Protein AF-A0A0K9Z0D9-F1 (afdb_monomer_lite)

Radius of gyration: 17.32 Å; chains: 1; bounding box: 43×18×49 Å

Foldseek 3Di:
DPPVVVVVVVVVVCVVVVHPLLVVLVVQLVVQLVVLVVCVVVVVDDPVVSLVSNVVSCVVSVRPCSVVDDRDD

InterPro domains:
  IPR046749 SHOCT-like domain [PF20612] (21-69)

pLDDT: mean 85.04, std 13.7, range [49.41, 98.62]

Sequence (73 aa):
MKETTIEHKLVIAVKKMGGIEQLQREYDYLLAQQIVKSMLSNGLITEDEWNKITALNRKKFSPALAQIMPRNR

Organism: NCBI:txid54915

Structure (mmCIF, N/CA/C/O backbone):
data_AF-A0A0K9Z0D9-F1
#
_entry.id   AF-A0A0K9Z0D9-F1
#
loop_
_atom_site.group_PDB
_atom_site.id
_atom_site.type_symbol
_atom_site.label_atom_id
_atom_site.label_alt_id
_atom_site.label_comp_id
_atom_site.label_asym_id
_atom_site.label_entity_id
_atom_site.label_seq_id
_atom_site.pdbx_PDB_ins_code
_atom_site.Cartn_x
_atom_site.Cartn_y
_atom_site.Cartn_z
_atom_site.occupancy
_atom_site.B_iso_or_equiv
_atom_site.auth_seq_id
_atom_site.auth_comp_id
_atom_site.auth_asym_id
_atom_site.auth_atom_id
_atom_site.pdbx_PDB_model_num
ATOM 1 N N . MET A 1 1 ? 33.607 0.989 -31.850 1.00 50.38 1 MET A N 1
ATOM 2 C CA . MET A 1 1 ? 32.189 0.642 -32.124 1.00 50.38 1 MET A CA 1
ATOM 3 C C . MET A 1 1 ? 31.714 -0.605 -31.351 1.00 50.38 1 MET A C 1
ATOM 5 O O . MET A 1 1 ? 31.035 -1.443 -31.928 1.00 50.38 1 MET A O 1
ATOM 9 N N . LYS A 1 2 ? 32.057 -0.775 -30.060 1.00 49.41 2 LYS A N 1
ATOM 10 C CA . LYS A 1 2 ? 31.594 -1.928 -29.247 1.00 49.41 2 LYS A CA 1
ATOM 11 C C . LYS A 1 2 ? 30.711 -1.533 -28.050 1.00 49.41 2 LYS A C 1
ATOM 13 O O . LYS A 1 2 ? 30.078 -2.406 -27.468 1.00 49.41 2 LYS A O 1
ATOM 18 N N . GLU A 1 3 ? 30.610 -0.244 -27.726 1.00 51.56 3 GLU A N 1
ATOM 19 C CA . GLU A 1 3 ? 29.837 0.254 -26.573 1.00 51.56 3 GLU A CA 1
ATOM 20 C C . GLU A 1 3 ? 28.317 0.237 -26.809 1.00 51.56 3 GLU A C 1
ATOM 22 O O . GLU A 1 3 ? 27.546 -0.035 -25.893 1.00 51.56 3 GLU A O 1
ATOM 27 N N . THR A 1 4 ? 27.865 0.385 -28.057 1.00 56.47 4 THR A N 1
ATOM 28 C CA . THR A 1 4 ? 26.439 0.525 -28.409 1.00 56.47 4 THR A CA 1
ATOM 29 C C . THR A 1 4 ? 25.607 -0.748 -28.176 1.00 56.47 4 THR A C 1
ATOM 31 O O . THR A 1 4 ? 24.385 -0.680 -28.069 1.00 56.47 4 THR A O 1
ATOM 34 N N . THR A 1 5 ? 26.238 -1.924 -28.084 1.00 67.62 5 THR A N 1
ATOM 35 C CA . THR A 1 5 ? 25.538 -3.217 -27.948 1.00 67.62 5 THR A CA 1
ATOM 36 C C . THR A 1 5 ? 25.131 -3.526 -26.505 1.00 67.62 5 THR A C 1
ATOM 38 O O . THR A 1 5 ? 24.121 -4.195 -26.279 1.00 67.62 5 THR A O 1
ATOM 41 N N . ILE A 1 6 ? 25.908 -3.063 -25.522 1.00 71.56 6 ILE A N 1
ATOM 42 C CA . ILE A 1 6 ? 25.643 -3.314 -24.097 1.00 71.56 6 ILE A CA 1
ATOM 43 C C . ILE A 1 6 ? 24.566 -2.353 -23.592 1.00 71.56 6 ILE A C 1
ATOM 45 O O . ILE A 1 6 ? 23.599 -2.804 -22.977 1.00 71.56 6 ILE A O 1
ATOM 49 N N . GLU A 1 7 ? 24.666 -1.065 -23.934 1.00 71.94 7 GLU A N 1
ATOM 50 C CA . GLU A 1 7 ? 23.648 -0.074 -23.571 1.00 71.94 7 GLU A CA 1
ATOM 51 C C . GLU A 1 7 ? 22.276 -0.416 -24.154 1.00 71.94 7 GLU A C 1
ATOM 53 O O . GLU A 1 7 ? 21.281 -0.395 -23.434 1.00 71.94 7 GLU A O 1
ATOM 58 N N . HIS A 1 8 ? 22.210 -0.847 -25.419 1.00 73.19 8 HIS A N 1
ATOM 59 C CA . HIS A 1 8 ? 20.943 -1.277 -26.012 1.00 73.19 8 HIS A CA 1
ATOM 60 C C . HIS A 1 8 ? 20.305 -2.448 -25.256 1.00 73.19 8 HIS A C 1
ATOM 62 O O . HIS A 1 8 ? 19.095 -2.451 -25.027 1.00 73.19 8 HIS A O 1
ATOM 68 N N . LYS A 1 9 ? 21.100 -3.441 -24.838 1.00 74.88 9 LYS A N 1
ATOM 69 C CA . LYS A 1 9 ? 20.596 -4.580 -24.056 1.00 74.88 9 LYS A CA 1
ATOM 70 C C . LYS A 1 9 ? 20.101 -4.146 -22.677 1.00 74.88 9 LYS A C 1
ATOM 72 O O . LYS A 1 9 ? 19.061 -4.635 -22.240 1.00 74.88 9 LYS A O 1
ATOM 77 N N . LEU A 1 10 ? 20.802 -3.217 -22.029 1.00 73.56 10 LEU A N 1
ATOM 78 C CA . LEU A 1 10 ? 20.403 -2.623 -20.751 1.00 73.56 10 LEU A CA 1
ATOM 79 C C . LEU A 1 10 ? 19.088 -1.850 -20.870 1.00 73.56 10 LEU A C 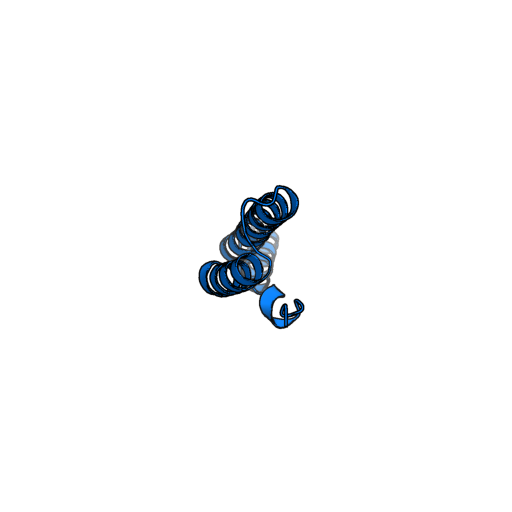1
ATOM 81 O O . LEU A 1 10 ? 18.170 -2.103 -20.096 1.00 73.56 10 LEU A O 1
ATOM 85 N N . VAL A 1 11 ? 18.945 -0.987 -21.878 1.00 74.94 11 VAL A N 1
ATOM 86 C CA . VAL A 1 11 ? 17.706 -0.236 -22.136 1.00 74.94 11 VAL A CA 1
ATOM 87 C C . VAL A 1 11 ? 16.534 -1.183 -22.398 1.00 74.94 11 VAL A C 1
ATOM 89 O O . VAL A 1 11 ? 15.452 -0.996 -21.844 1.00 74.94 11 VAL A O 1
ATOM 92 N N . ILE A 1 12 ? 16.742 -2.243 -23.186 1.00 75.56 12 ILE A N 1
ATOM 93 C CA . ILE A 1 12 ? 15.713 -3.257 -23.449 1.00 75.56 12 ILE A CA 1
ATOM 94 C C . ILE A 1 12 ? 15.340 -4.010 -22.165 1.00 75.56 12 ILE A C 1
ATOM 96 O O . ILE A 1 12 ? 14.154 -4.219 -21.918 1.00 75.56 12 ILE A O 1
ATOM 100 N N . ALA A 1 13 ? 16.313 -4.392 -21.334 1.00 69.25 13 ALA A N 1
ATOM 101 C CA . ALA A 1 13 ? 16.069 -5.084 -20.068 1.00 69.25 13 ALA A CA 1
ATOM 102 C C . ALA A 1 13 ? 15.316 -4.203 -19.057 1.00 69.25 13 ALA A C 1
ATOM 104 O O . ALA A 1 13 ? 14.338 -4.656 -18.463 1.00 69.25 13 ALA A O 1
ATOM 105 N N . VAL A 1 14 ? 15.710 -2.933 -18.925 1.00 68.69 14 VAL A N 1
ATOM 106 C CA . VAL A 1 14 ? 15.028 -1.933 -18.089 1.00 68.69 14 VAL A CA 1
ATOM 107 C C . VAL A 1 14 ? 13.594 -1.739 -18.568 1.00 68.69 14 VAL A C 1
ATOM 109 O O . VAL A 1 14 ? 12.668 -1.802 -17.765 1.00 68.69 14 VAL A O 1
ATOM 112 N N . LYS A 1 15 ? 13.380 -1.609 -19.880 1.00 67.00 15 LYS A N 1
ATOM 113 C CA . LYS A 1 15 ? 12.041 -1.491 -20.471 1.00 67.00 15 LYS A CA 1
ATOM 114 C C . LYS A 1 15 ? 11.189 -2.746 -20.238 1.00 67.00 15 LYS A C 1
ATOM 116 O O . LYS A 1 15 ? 9.995 -2.627 -19.982 1.00 67.00 15 LYS A O 1
ATOM 121 N N . LYS A 1 16 ? 11.795 -3.941 -20.259 1.00 67.19 16 LYS A N 1
ATOM 122 C CA . LYS A 1 16 ? 11.126 -5.221 -19.952 1.00 67.19 16 LYS A CA 1
ATOM 123 C C . LYS A 1 16 ? 10.709 -5.348 -18.482 1.00 67.19 16 LYS A C 1
ATOM 125 O O . LYS A 1 16 ? 9.702 -5.987 -18.210 1.00 67.19 16 LYS A O 1
ATOM 130 N N . MET A 1 17 ? 11.444 -4.726 -17.557 1.00 63.84 17 MET A N 1
ATOM 131 C CA . MET A 1 17 ? 11.096 -4.638 -16.128 1.00 63.84 17 MET A CA 1
ATOM 132 C C . MET A 1 17 ? 10.089 -3.516 -15.805 1.00 63.84 17 MET A C 1
ATOM 134 O O . MET A 1 17 ? 9.842 -3.231 -14.638 1.00 63.84 17 MET A O 1
ATOM 138 N N . GLY A 1 18 ? 9.492 -2.878 -16.820 1.00 67.38 18 GLY A N 1
ATOM 139 C CA . GLY A 1 18 ? 8.552 -1.762 -16.654 1.00 67.38 18 GLY A CA 1
ATOM 140 C C . GLY A 1 18 ? 9.216 -0.380 -16.592 1.00 67.38 18 GLY A C 1
ATOM 141 O O . GLY A 1 18 ? 8.530 0.633 -16.499 1.00 67.38 18 GLY A O 1
ATOM 142 N N . GLY A 1 19 ? 10.542 -0.313 -16.703 1.00 82.44 19 GLY A N 1
ATOM 143 C CA . GLY A 1 19 ? 11.306 0.929 -16.670 1.00 82.44 19 GLY A CA 1
ATOM 144 C C . GLY A 1 19 ? 11.505 1.499 -15.264 1.00 82.44 19 GLY A C 1
ATOM 145 O O . GLY A 1 19 ? 11.015 0.969 -14.268 1.00 82.44 19 GLY A O 1
ATOM 146 N N . ILE A 1 20 ? 12.232 2.618 -15.197 1.00 85.81 20 ILE A N 1
ATOM 147 C CA . ILE A 1 20 ? 12.463 3.379 -13.957 1.00 85.81 20 ILE A CA 1
ATOM 148 C C . ILE A 1 20 ? 11.130 3.815 -13.326 1.00 85.81 20 ILE A C 1
ATOM 150 O O . ILE A 1 20 ? 10.988 3.791 -12.109 1.00 85.81 20 ILE A O 1
ATOM 154 N N . GLU A 1 21 ? 10.125 4.142 -14.141 1.00 86.62 21 GLU A N 1
ATOM 155 C CA . GLU A 1 21 ? 8.797 4.535 -13.659 1.00 86.62 21 GLU A CA 1
ATOM 156 C C . GLU A 1 21 ? 8.076 3.414 -12.904 1.00 86.62 21 GLU A C 1
ATOM 158 O O . GLU A 1 21 ? 7.451 3.673 -11.877 1.00 86.62 21 GLU A O 1
ATOM 163 N N . GLN A 1 22 ? 8.161 2.166 -13.377 1.00 88.75 22 GLN A N 1
ATOM 164 C CA . GLN A 1 22 ? 7.550 1.045 -12.666 1.00 88.75 22 GLN A CA 1
ATOM 165 C C . GLN A 1 22 ? 8.254 0.797 -11.331 1.00 88.75 22 GLN A C 1
ATOM 167 O O . GLN A 1 22 ? 7.581 0.615 -10.322 1.00 88.75 22 GLN A O 1
ATOM 172 N N . LEU A 1 23 ? 9.589 0.861 -11.307 1.00 88.19 23 LEU A N 1
ATOM 173 C CA . LEU A 1 23 ? 10.375 0.780 -10.071 1.00 88.19 23 LEU A CA 1
ATOM 174 C C . LEU A 1 23 ? 9.991 1.886 -9.079 1.00 88.19 23 LEU A C 1
ATOM 176 O O . LEU A 1 23 ? 9.832 1.608 -7.892 1.00 88.19 23 LEU A O 1
ATOM 180 N N . GLN A 1 24 ? 9.779 3.112 -9.562 1.00 90.69 24 GLN A N 1
ATOM 181 C CA . GLN A 1 24 ? 9.326 4.217 -8.720 1.00 90.69 24 GLN A CA 1
ATOM 182 C C . GLN A 1 24 ? 7.953 3.926 -8.105 1.00 90.69 24 GLN A C 1
ATOM 184 O O . GLN A 1 24 ? 7.769 4.107 -6.907 1.00 90.69 24 GLN A O 1
ATOM 189 N N . ARG A 1 25 ? 7.008 3.391 -8.888 1.00 92.69 25 ARG A N 1
ATOM 190 C CA . ARG A 1 25 ? 5.680 2.999 -8.383 1.00 92.69 25 ARG A CA 1
ATOM 191 C C . ARG A 1 25 ? 5.750 1.909 -7.314 1.00 92.69 25 ARG A C 1
ATOM 193 O O . ARG A 1 25 ? 4.978 1.965 -6.358 1.00 92.69 25 ARG A O 1
ATOM 200 N N . GLU A 1 26 ? 6.654 0.935 -7.456 1.00 91.56 26 GLU A N 1
ATOM 201 C CA . GLU A 1 26 ? 6.898 -0.071 -6.410 1.00 91.56 26 GLU A CA 1
ATOM 202 C C . GLU A 1 26 ? 7.395 0.593 -5.122 1.00 91.56 26 GLU A C 1
ATOM 204 O O . GLU A 1 26 ? 6.863 0.340 -4.041 1.00 91.56 26 GLU A O 1
ATOM 209 N N . TYR A 1 27 ? 8.394 1.468 -5.242 1.00 93.38 27 TYR A N 1
ATOM 210 C CA . TYR A 1 27 ? 8.986 2.164 -4.105 1.00 93.38 27 TYR A CA 1
ATOM 211 C C . TYR A 1 27 ? 7.972 3.064 -3.386 1.00 93.38 27 TYR A C 1
ATOM 213 O O . TYR A 1 27 ? 7.816 2.970 -2.167 1.00 93.38 27 TYR A O 1
ATOM 221 N N . ASP A 1 28 ? 7.218 3.865 -4.139 1.00 96.06 28 ASP A N 1
ATOM 222 C CA . ASP A 1 28 ? 6.193 4.758 -3.599 1.00 96.06 28 ASP A CA 1
ATOM 223 C C . ASP A 1 28 ? 5.088 3.977 -2.877 1.00 96.06 28 ASP A C 1
ATOM 225 O O . ASP A 1 28 ? 4.655 4.358 -1.786 1.00 96.06 28 ASP A O 1
ATOM 229 N N . TYR A 1 29 ? 4.658 2.844 -3.445 1.00 95.25 29 TYR A N 1
ATOM 230 C CA . TYR A 1 29 ? 3.681 1.973 -2.799 1.00 95.25 29 TYR A CA 1
ATOM 231 C C . TYR A 1 29 ? 4.209 1.395 -1.480 1.00 95.25 29 TYR A C 1
ATOM 233 O O . TYR A 1 29 ? 3.479 1.379 -0.484 1.00 95.25 29 TYR A O 1
ATOM 241 N N . LEU A 1 30 ? 5.468 0.941 -1.445 1.00 93.44 30 LEU A N 1
ATOM 242 C CA . LEU A 1 30 ? 6.091 0.418 -0.226 1.00 93.44 30 LEU A CA 1
ATOM 243 C C . LEU A 1 30 ? 6.158 1.483 0.873 1.00 93.44 30 LEU A C 1
ATOM 245 O O . LEU A 1 30 ? 5.767 1.203 2.009 1.00 93.44 30 LEU A O 1
ATOM 249 N N . LEU A 1 31 ? 6.583 2.704 0.536 1.00 96.88 31 LEU A N 1
ATOM 250 C CA . LEU A 1 31 ? 6.609 3.825 1.478 1.00 96.88 31 LEU A CA 1
ATOM 251 C C . LEU A 1 31 ? 5.211 4.154 2.008 1.00 96.88 31 LEU A C 1
ATOM 253 O O . LEU A 1 31 ? 5.012 4.256 3.220 1.00 96.88 31 LEU A O 1
ATOM 257 N N . ALA A 1 32 ? 4.221 4.262 1.121 1.00 96.75 32 ALA A N 1
ATOM 258 C CA . ALA A 1 32 ? 2.846 4.533 1.520 1.00 96.75 32 ALA A CA 1
ATOM 259 C C . ALA A 1 32 ? 2.308 3.448 2.467 1.00 96.75 32 ALA A C 1
ATOM 261 O O . ALA A 1 32 ? 1.658 3.756 3.467 1.00 96.75 32 ALA A O 1
ATOM 262 N N . GLN A 1 33 ? 2.618 2.175 2.211 1.00 94.44 33 GLN A N 1
ATOM 263 C CA . GLN A 1 33 ? 2.192 1.078 3.076 1.00 94.44 33 GLN A CA 1
ATOM 264 C C . GLN A 1 33 ? 2.886 1.103 4.449 1.00 94.44 33 GLN A C 1
ATOM 266 O O . GLN A 1 33 ? 2.244 0.781 5.451 1.00 94.44 33 GLN A O 1
ATOM 271 N N . GLN A 1 34 ? 4.160 1.508 4.522 1.00 96.38 34 GLN A N 1
ATOM 272 C CA . GLN A 1 34 ? 4.872 1.700 5.791 1.00 96.38 34 GLN A CA 1
ATOM 273 C C . GLN A 1 34 ? 4.243 2.813 6.634 1.00 96.38 34 GLN A C 1
ATOM 275 O O . GLN A 1 34 ? 4.004 2.614 7.826 1.00 96.38 34 GLN A O 1
ATOM 280 N N . ILE A 1 35 ? 3.913 3.949 6.013 1.00 97.94 35 ILE A N 1
ATOM 281 C CA . ILE A 1 35 ? 3.252 5.075 6.688 1.00 97.94 35 ILE A CA 1
ATOM 282 C C . ILE A 1 35 ? 1.898 4.633 7.247 1.00 97.94 35 ILE A C 1
ATOM 284 O O . ILE A 1 35 ? 1.628 4.808 8.431 1.00 97.94 35 ILE A O 1
ATOM 288 N N . VAL A 1 36 ? 1.071 3.988 6.426 1.00 97.19 36 VAL A N 1
ATOM 289 C CA . VAL A 1 36 ? -0.284 3.570 6.818 1.00 97.19 36 VAL A CA 1
ATOM 290 C C . VAL A 1 36 ? -0.246 2.485 7.899 1.00 97.19 36 VAL A C 1
ATOM 292 O O . VAL A 1 36 ? -1.056 2.503 8.824 1.00 97.19 36 VAL A O 1
ATOM 295 N N . LYS A 1 37 ? 0.745 1.583 7.860 1.00 96.56 37 LYS A N 1
ATOM 296 C CA . LYS A 1 37 ? 0.996 0.626 8.949 1.00 96.56 37 LYS A CA 1
ATOM 297 C C . LYS A 1 37 ? 1.391 1.331 10.251 1.00 96.56 37 LYS A C 1
ATOM 299 O O . LYS A 1 37 ? 0.898 0.942 11.303 1.00 96.56 37 LYS A O 1
ATOM 304 N N . SER A 1 38 ? 2.236 2.362 10.179 1.00 98.25 38 SER A N 1
ATOM 305 C CA . SER A 1 38 ? 2.617 3.170 11.345 1.00 98.25 38 SER A CA 1
ATOM 306 C C . SER A 1 38 ? 1.413 3.909 11.940 1.00 98.25 38 SER A C 1
ATOM 308 O O . SER A 1 38 ? 1.229 3.924 13.155 1.00 98.25 38 SER A O 1
ATOM 310 N N . MET A 1 39 ? 0.541 4.471 11.098 1.00 98.31 39 MET A N 1
ATOM 311 C CA . MET A 1 39 ? -0.695 5.115 11.555 1.00 98.31 39 MET A CA 1
ATOM 312 C C . MET A 1 39 ? -1.597 4.132 12.309 1.00 98.31 39 MET A C 1
ATOM 314 O O . MET A 1 39 ? -2.073 4.466 13.391 1.00 98.31 39 MET 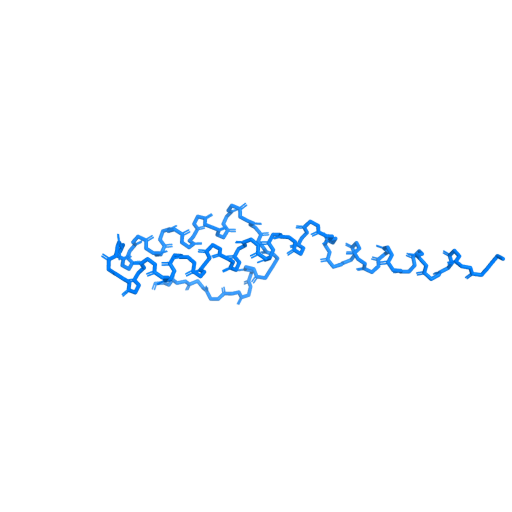A O 1
ATOM 318 N N . LEU A 1 40 ? -1.770 2.912 11.784 1.00 98.06 40 LEU A N 1
ATOM 319 C CA . LEU A 1 40 ? -2.547 1.863 12.450 1.00 98.06 40 LEU A CA 1
ATOM 320 C C . LEU A 1 40 ? -1.918 1.462 13.792 1.00 98.06 40 LEU A C 1
ATOM 322 O O . LEU A 1 40 ? -2.612 1.417 14.802 1.00 98.06 40 LEU A O 1
ATOM 326 N N . SER A 1 41 ? -0.602 1.219 13.835 1.00 98.12 41 SER A N 1
ATOM 327 C CA . SER A 1 41 ? 0.070 0.814 15.079 1.00 98.12 41 SER A CA 1
ATOM 328 C C . SER A 1 41 ? 0.040 1.888 16.165 1.00 98.12 41 SER A C 1
ATOM 330 O O . SER A 1 41 ? 0.079 1.560 17.344 1.00 98.12 41 SER A O 1
ATOM 332 N N . ASN A 1 42 ? -0.034 3.161 15.772 1.00 98.31 42 ASN A N 1
ATOM 333 C CA . ASN A 1 42 ? -0.159 4.287 16.695 1.00 98.31 42 ASN A CA 1
ATOM 334 C C . ASN A 1 42 ? -1.621 4.622 17.046 1.00 98.31 42 ASN A C 1
ATOM 336 O O . ASN A 1 42 ? -1.864 5.615 17.725 1.00 98.31 42 ASN A O 1
ATOM 340 N N . GLY A 1 43 ? -2.599 3.837 16.575 1.00 98.00 43 GLY A N 1
ATOM 341 C CA . GLY A 1 43 ? -4.021 4.067 16.847 1.00 98.00 43 GLY A CA 1
ATOM 342 C C . GLY A 1 43 ? -4.599 5.322 16.186 1.00 98.00 43 GLY A C 1
ATOM 343 O O . GLY A 1 43 ? -5.645 5.803 16.610 1.00 98.00 43 GLY A O 1
ATOM 344 N N . LEU A 1 44 ? -3.932 5.867 15.160 1.00 98.62 44 LEU A N 1
ATOM 345 C CA . LEU A 1 44 ? -4.391 7.058 14.432 1.00 98.62 44 LEU A CA 1
ATOM 346 C C . LEU A 1 44 ? -5.498 6.747 13.422 1.00 98.62 44 LEU A C 1
ATOM 348 O O . LEU A 1 44 ? -6.202 7.653 12.986 1.00 98.62 44 LEU A O 1
ATOM 352 N N . ILE A 1 45 ? -5.607 5.482 13.021 1.00 98.44 45 ILE A N 1
ATOM 353 C CA . ILE A 1 45 ? -6.635 4.964 12.121 1.00 98.44 45 ILE A CA 1
ATOM 354 C C . ILE A 1 45 ? -7.101 3.602 12.622 1.00 98.44 45 ILE A C 1
ATOM 356 O O . ILE A 1 45 ? -6.359 2.880 13.292 1.00 98.44 45 ILE A O 1
ATOM 360 N N . THR A 1 46 ? -8.318 3.241 12.248 1.00 98.19 46 THR A N 1
ATOM 361 C CA . THR A 1 46 ? -8.893 1.912 12.465 1.00 98.19 46 THR A CA 1
ATOM 362 C C . THR A 1 46 ? -8.385 0.892 11.442 1.00 98.19 46 THR A C 1
ATOM 364 O O . THR A 1 46 ? -7.841 1.245 10.392 1.00 98.19 46 THR A O 1
ATOM 367 N N . GLU A 1 47 ? -8.597 -0.397 11.717 1.00 96.44 47 GLU A N 1
ATOM 368 C CA . GLU A 1 47 ? -8.301 -1.482 10.769 1.00 96.44 47 GLU A CA 1
ATOM 369 C C . GLU A 1 47 ? -9.124 -1.353 9.471 1.00 96.44 47 GLU A C 1
ATOM 371 O O . GLU A 1 47 ? -8.599 -1.537 8.370 1.00 96.44 47 GLU A O 1
ATOM 376 N N . ASP A 1 48 ? -10.384 -0.923 9.575 1.00 96.50 48 ASP A N 1
ATOM 377 C CA . ASP A 1 48 ? -11.248 -0.643 8.423 1.00 96.50 48 ASP A CA 1
ATOM 378 C C . ASP A 1 48 ? -10.708 0.499 7.551 1.00 96.50 48 ASP A C 1
ATOM 380 O O . ASP A 1 48 ? -10.731 0.427 6.317 1.00 96.50 48 ASP A O 1
ATOM 384 N N . GLU A 1 49 ? -10.222 1.574 8.172 1.0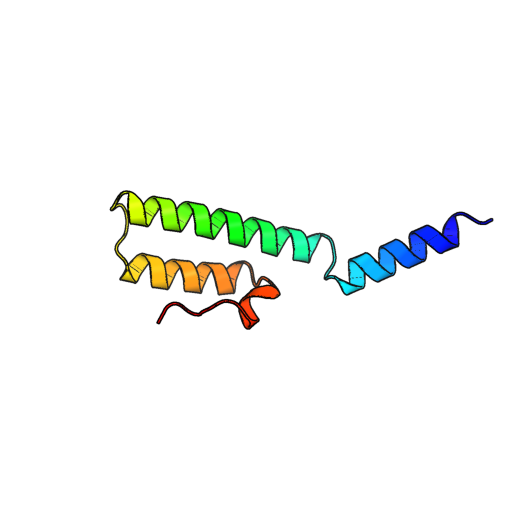0 97.50 49 GLU A N 1
ATOM 385 C CA . GLU A 1 49 ? -9.586 2.685 7.461 1.00 97.50 49 GLU A CA 1
ATOM 386 C C . GLU A 1 49 ? -8.260 2.260 6.836 1.00 97.50 49 GLU A C 1
ATOM 388 O O . GLU A 1 49 ? -8.006 2.586 5.677 1.00 97.50 49 GLU A O 1
ATOM 393 N N . TRP A 1 50 ? -7.455 1.469 7.545 1.00 96.25 50 TRP A N 1
ATOM 394 C CA . TRP A 1 50 ? -6.236 0.871 7.008 1.00 96.25 50 TRP A CA 1
ATOM 395 C C . TRP A 1 50 ? -6.524 0.049 5.743 1.00 96.25 50 TRP A C 1
ATOM 397 O O . TRP A 1 50 ? -5.880 0.260 4.713 1.00 96.25 50 TRP A O 1
ATOM 407 N N . ASN A 1 51 ? -7.554 -0.803 5.765 1.00 94.50 51 ASN A N 1
ATOM 408 C CA . ASN A 1 51 ? -7.988 -1.591 4.608 1.00 94.50 51 ASN A CA 1
ATOM 409 C C . ASN A 1 51 ? -8.400 -0.712 3.418 1.00 94.50 51 ASN A C 1
ATOM 411 O O . ASN A 1 51 ? -7.967 -0.947 2.281 1.00 94.50 51 ASN A O 1
ATOM 415 N N . LYS A 1 52 ? -9.193 0.338 3.666 1.00 95.94 52 LYS A N 1
ATOM 416 C CA . LYS A 1 52 ? -9.609 1.301 2.632 1.00 95.94 52 LYS A CA 1
ATOM 417 C C . LYS A 1 52 ? -8.409 2.038 2.038 1.00 95.94 52 LYS A C 1
ATOM 419 O O . LYS A 1 52 ? -8.292 2.121 0.813 1.00 95.94 52 LYS A O 1
ATOM 424 N N . ILE A 1 53 ? -7.50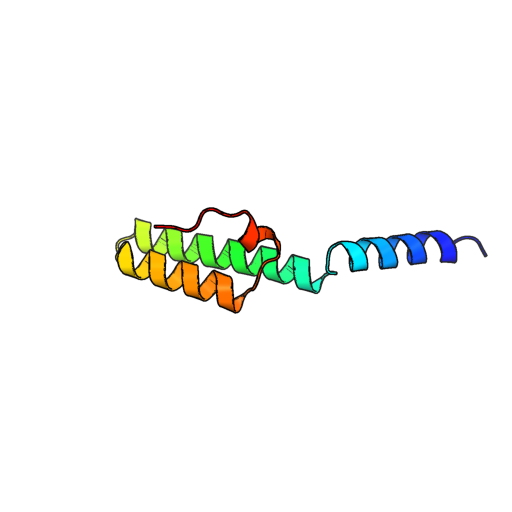0 2.534 2.876 1.00 96.56 53 ILE A N 1
ATOM 425 C CA . ILE A 1 53 ? -6.314 3.273 2.431 1.00 96.56 53 ILE A CA 1
ATOM 426 C C . ILE A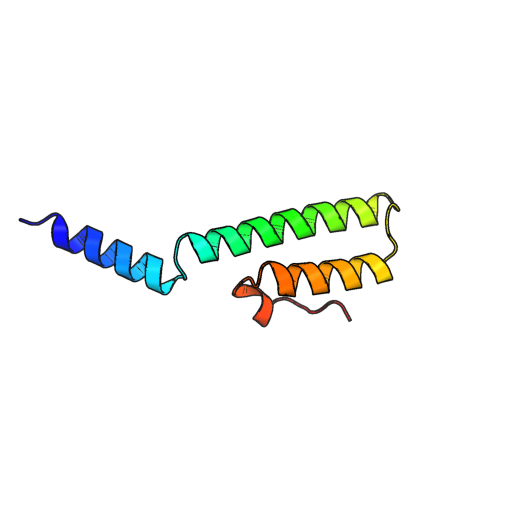 1 53 ? -5.370 2.352 1.650 1.00 96.56 53 ILE A C 1
ATOM 428 O O . ILE A 1 53 ? -4.921 2.727 0.569 1.00 96.56 53 ILE A O 1
ATOM 432 N N . THR A 1 54 ? -5.118 1.121 2.107 1.00 94.25 54 THR A N 1
ATOM 433 C CA . THR A 1 54 ? -4.308 0.147 1.356 1.00 94.25 54 THR A CA 1
ATOM 434 C C . THR A 1 54 ? -4.915 -0.157 -0.017 1.00 94.25 54 THR A C 1
ATOM 436 O O . THR A 1 54 ? -4.189 -0.212 -1.016 1.00 94.25 54 THR A O 1
ATOM 439 N N . ALA A 1 55 ? -6.240 -0.296 -0.117 1.00 93.56 55 ALA A N 1
ATOM 440 C CA . ALA A 1 55 ? -6.911 -0.480 -1.402 1.00 93.56 55 ALA A CA 1
ATOM 441 C C . ALA A 1 55 ? -6.753 0.744 -2.327 1.00 93.56 55 ALA A C 1
ATOM 443 O O . ALA A 1 55 ? -6.528 0.580 -3.531 1.00 93.56 55 ALA A O 1
ATOM 444 N N . LEU A 1 56 ? -6.833 1.962 -1.780 1.00 95.75 56 LEU A N 1
ATOM 445 C CA . LEU A 1 56 ? -6.610 3.204 -2.526 1.00 95.75 56 LEU A CA 1
ATOM 446 C C . LEU A 1 56 ? -5.156 3.344 -2.985 1.00 95.75 56 LEU A C 1
ATOM 448 O O . LEU A 1 56 ? -4.930 3.633 -4.158 1.00 95.75 56 LEU A O 1
ATOM 452 N N . ASN A 1 57 ? -4.180 3.055 -2.123 1.00 94.88 57 ASN A N 1
ATOM 453 C CA . ASN A 1 57 ? -2.758 3.062 -2.468 1.00 94.88 57 ASN A CA 1
ATOM 454 C C . ASN A 1 57 ? -2.465 2.077 -3.604 1.00 94.88 57 ASN A C 1
ATOM 456 O O . ASN A 1 57 ? -1.811 2.435 -4.581 1.00 94.88 57 ASN A O 1
ATOM 460 N N . ARG A 1 58 ? -3.024 0.860 -3.546 1.00 92.88 58 ARG A N 1
ATOM 461 C CA . ARG A 1 58 ? -2.857 -0.141 -4.612 1.00 92.88 58 ARG A CA 1
ATOM 462 C C . ARG A 1 58 ? -3.373 0.363 -5.961 1.00 92.88 58 ARG A C 1
ATOM 464 O O . ARG A 1 58 ? -2.709 0.159 -6.973 1.00 92.88 58 ARG A O 1
ATOM 471 N N . LYS A 1 59 ? -4.524 1.044 -5.981 1.00 92.50 59 LYS A N 1
ATOM 472 C CA . LYS A 1 59 ? -5.070 1.672 -7.197 1.00 92.50 59 LYS A CA 1
ATOM 473 C C . LYS A 1 59 ? -4.212 2.853 -7.660 1.00 92.50 59 LYS A C 1
ATOM 475 O O . LYS A 1 59 ? -3.912 2.958 -8.844 1.00 92.50 59 LYS A O 1
ATOM 480 N N . LYS A 1 60 ? -3.804 3.728 -6.736 1.00 93.50 60 LYS A N 1
ATOM 481 C CA . LYS A 1 60 ? -3.074 4.967 -7.034 1.00 93.50 60 LYS A CA 1
ATOM 482 C C . LYS A 1 60 ? -1.687 4.701 -7.607 1.00 93.50 60 LYS A C 1
ATOM 484 O O . LYS A 1 60 ? -1.343 5.281 -8.630 1.00 93.50 60 LYS A O 1
ATOM 489 N N . PHE A 1 61 ? -0.916 3.838 -6.955 1.00 93.00 61 PHE A N 1
ATOM 490 C CA . PHE A 1 61 ? 0.449 3.529 -7.373 1.00 93.00 61 PHE A CA 1
ATOM 491 C C . PHE A 1 61 ? 0.480 2.480 -8.484 1.00 93.00 61 PHE A C 1
ATOM 493 O O . PHE A 1 61 ? 1.411 2.474 -9.280 1.00 93.00 61 PHE A O 1
ATOM 500 N N . SER A 1 62 ? -0.554 1.633 -8.586 1.00 90.00 62 SER A N 1
ATOM 501 C CA . SER A 1 62 ? -0.620 0.542 -9.567 1.00 90.00 62 SER A CA 1
ATOM 502 C C . SER A 1 62 ? 0.706 -0.240 -9.676 1.00 90.00 62 SER A C 1
ATOM 504 O O . SER A 1 62 ? 1.231 -0.393 -10.783 1.00 90.00 62 SER A O 1
ATOM 506 N N . PRO A 1 63 ? 1.294 -0.699 -8.549 1.00 89.31 63 PRO A N 1
ATOM 507 C CA . PRO A 1 63 ? 2.532 -1.464 -8.599 1.00 89.31 63 PRO A CA 1
ATOM 508 C C . PRO A 1 63 ? 2.263 -2.801 -9.298 1.00 89.31 63 PRO A C 1
ATOM 510 O O . PRO A 1 63 ? 1.212 -3.418 -9.110 1.00 89.31 63 PRO A O 1
ATOM 513 N N . AL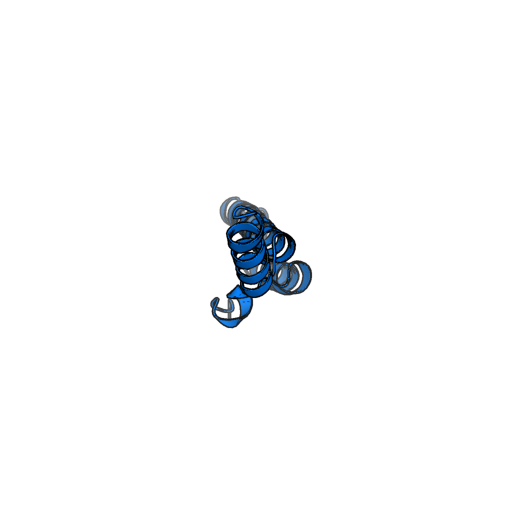A A 1 64 ? 3.201 -3.268 -10.110 1.00 88.06 64 ALA A N 1
ATOM 514 C CA . ALA A 1 64 ? 3.093 -4.499 -10.879 1.00 88.06 64 ALA A CA 1
ATOM 515 C C . ALA A 1 64 ? 2.913 -5.709 -9.952 1.00 88.06 64 ALA A C 1
ATOM 517 O O . ALA A 1 64 ? 2.128 -6.614 -10.245 1.00 88.06 64 ALA A O 1
ATOM 518 N N . LEU A 1 65 ? 3.559 -5.686 -8.783 1.00 84.31 65 LEU A N 1
ATOM 519 C CA . LEU A 1 65 ? 3.465 -6.752 -7.786 1.00 84.31 65 LEU A CA 1
ATOM 520 C C . LEU A 1 65 ? 2.116 -6.784 -7.044 1.00 84.31 65 LEU A C 1
ATOM 522 O O . LEU A 1 65 ? 1.809 -7.770 -6.372 1.00 84.31 65 LEU A O 1
ATOM 526 N N . ALA A 1 66 ? 1.247 -5.777 -7.209 1.00 83.12 66 ALA A N 1
ATOM 527 C CA . ALA A 1 66 ? -0.092 -5.776 -6.613 1.00 83.12 66 ALA A CA 1
ATOM 528 C C . ALA A 1 66 ? -0.950 -6.983 -7.012 1.00 83.12 66 ALA A C 1
ATOM 530 O O . ALA A 1 66 ? -1.902 -7.296 -6.297 1.00 83.12 66 ALA A O 1
ATOM 531 N N . GLN A 1 67 ? -0.668 -7.631 -8.143 1.00 78.62 67 GLN A N 1
ATOM 532 C CA . GLN A 1 67 ? -1.434 -8.792 -8.602 1.00 78.62 67 GLN A CA 1
ATOM 533 C C . GLN A 1 67 ? -1.220 -10.017 -7.707 1.00 78.62 67 GLN A C 1
ATOM 535 O O . GLN A 1 67 ? -2.156 -10.783 -7.493 1.00 78.62 67 GLN A O 1
ATOM 540 N N . ILE A 1 68 ? -0.010 -10.171 -7.163 1.00 81.88 68 ILE A N 1
ATOM 541 C CA . ILE A 1 68 ? 0.378 -11.314 -6.326 1.00 81.88 68 ILE A CA 1
ATOM 542 C C . ILE A 1 68 ? 0.357 -10.992 -4.828 1.00 81.88 68 ILE A C 1
ATOM 544 O O . ILE A 1 68 ? 0.403 -11.901 -4.004 1.00 81.88 68 ILE A O 1
ATOM 548 N N . MET A 1 69 ? 0.279 -9.712 -4.450 1.00 79.25 69 MET A N 1
ATOM 549 C CA . MET A 1 69 ? 0.181 -9.329 -3.043 1.00 79.25 69 MET A CA 1
ATOM 550 C C . MET A 1 69 ? -1.177 -9.721 -2.448 1.00 79.25 69 MET A C 1
ATOM 552 O O . MET A 1 69 ? -2.210 -9.443 -3.076 1.00 79.25 69 MET A O 1
ATOM 556 N N . PRO A 1 70 ? -1.205 -10.237 -1.203 1.00 72.75 70 PRO A N 1
ATOM 557 C CA . PRO A 1 70 ? -2.447 -10.556 -0.516 1.00 72.75 70 PRO A CA 1
ATOM 558 C C . PRO A 1 70 ? -3.353 -9.325 -0.478 1.00 72.75 70 PRO A C 1
ATOM 560 O O . PRO A 1 70 ? -2.896 -8.188 -0.317 1.00 72.75 70 PRO A O 1
ATOM 563 N N . ARG A 1 71 ? -4.647 -9.544 -0.708 1.00 73.75 71 ARG A N 1
ATOM 564 C CA . ARG A 1 71 ? -5.660 -8.526 -0.442 1.00 73.75 71 ARG A CA 1
ATOM 565 C C . ARG A 1 71 ? -6.054 -8.683 1.011 1.00 73.75 71 ARG A C 1
ATOM 567 O O . ARG A 1 71 ? -6.405 -9.791 1.411 1.00 73.75 71 ARG A O 1
ATOM 574 N N . ASN A 1 72 ? -5.995 -7.593 1.760 1.00 68.06 72 ASN A N 1
ATOM 575 C CA . ASN A 1 72 ? -6.571 -7.566 3.092 1.00 68.06 72 ASN A CA 1
ATOM 576 C C . ASN A 1 72 ? -8.081 -7.791 2.906 1.00 68.06 72 ASN A C 1
ATOM 578 O O . ASN A 1 72 ? -8.711 -7.067 2.128 1.00 68.06 72 ASN A O 1
ATOM 582 N N . ARG A 1 73 ? -8.590 -8.889 3.467 1.00 55.19 73 ARG A N 1
ATOM 583 C CA . ARG A 1 73 ? -10.005 -9.268 3.455 1.00 55.19 73 ARG A CA 1
ATOM 584 C C . ARG A 1 73 ? -10.585 -8.982 4.820 1.00 55.19 73 ARG A C 1
ATOM 586 O O . ARG A 1 73 ? -9.848 -9.253 5.791 1.00 55.19 73 ARG A O 1
#

Secondary structure (DSSP, 8-state):
--THHHHHHHHHHHHHTTHHHHHHHHHHHHHHHHHHHHHHHTTSS-HHHHHHHHHHHHHHH--GGGGTSPPP-